Protein AF-A0A1G2U2X4-F1 (afdb_monomer_lite)

Structure (mmCIF, N/CA/C/O backbone):
data_AF-A0A1G2U2X4-F1
#
_entry.id   AF-A0A1G2U2X4-F1
#
loop_
_atom_site.group_PDB
_atom_site.id
_atom_site.type_symbol
_atom_site.label_atom_id
_atom_site.label_alt_id
_atom_site.label_comp_id
_atom_site.label_asym_id
_atom_site.label_entity_id
_atom_site.label_seq_id
_atom_site.pdbx_PDB_ins_code
_atom_site.Cartn_x
_atom_site.Cartn_y
_atom_site.Cartn_z
_atom_site.occupancy
_atom_site.B_iso_or_equiv
_atom_site.auth_seq_id
_atom_site.auth_comp_id
_atom_site.auth_asym_id
_atom_site.auth_atom_id
_atom_site.pdbx_PDB_model_num
ATOM 1 N N . MET A 1 1 ? 15.166 -8.155 -6.341 1.00 60.00 1 MET A N 1
ATOM 2 C CA . MET A 1 1 ? 14.421 -9.068 -5.445 1.00 60.00 1 MET A CA 1
ATOM 3 C C . MET A 1 1 ? 14.854 -10.505 -5.709 1.00 60.00 1 MET A C 1
ATOM 5 O O . MET A 1 1 ? 14.483 -11.071 -6.726 1.00 60.00 1 MET A O 1
ATOM 9 N N . THR A 1 2 ? 15.663 -11.081 -4.825 1.00 58.62 2 THR A N 1
ATOM 10 C CA . THR A 1 2 ? 16.058 -12.502 -4.848 1.00 58.62 2 THR A CA 1
ATOM 11 C C . THR A 1 2 ? 15.873 -13.051 -3.442 1.00 58.62 2 THR A C 1
ATOM 13 O O . THR A 1 2 ? 16.839 -13.339 -2.738 1.00 58.62 2 THR A O 1
ATOM 16 N N . ASP A 1 3 ? 14.620 -13.098 -2.995 1.00 66.06 3 ASP A N 1
ATOM 17 C CA . ASP A 1 3 ? 14.292 -13.734 -1.726 1.00 66.06 3 ASP A CA 1
ATOM 18 C C . ASP A 1 3 ? 14.303 -15.258 -1.923 1.00 66.06 3 ASP A C 1
ATOM 20 O O . ASP A 1 3 ? 13.572 -15.804 -2.757 1.00 66.06 3 ASP A O 1
ATOM 24 N N . LYS A 1 4 ? 15.172 -15.944 -1.172 1.00 71.06 4 LYS A N 1
ATOM 25 C CA . LYS A 1 4 ? 15.339 -17.400 -1.247 1.00 71.06 4 LYS A CA 1
ATOM 26 C C . LYS A 1 4 ? 14.078 -18.153 -0.825 1.00 71.06 4 LYS A C 1
ATOM 28 O O . LYS A 1 4 ? 13.876 -19.258 -1.318 1.00 71.06 4 LYS A O 1
ATOM 33 N N . ALA A 1 5 ? 13.234 -17.571 0.030 1.00 76.88 5 ALA A N 1
ATOM 34 C CA . ALA A 1 5 ? 12.000 -18.202 0.491 1.00 76.88 5 ALA A CA 1
ATOM 35 C C . ALA A 1 5 ? 10.996 -18.443 -0.650 1.00 76.88 5 ALA A C 1
ATOM 37 O O . ALA A 1 5 ? 10.197 -19.371 -0.574 1.00 76.88 5 ALA A O 1
ATOM 38 N N . TYR A 1 6 ? 11.080 -17.658 -1.729 1.00 76.00 6 TYR A N 1
ATOM 39 C CA . TYR A 1 6 ? 10.160 -17.721 -2.869 1.00 76.00 6 TYR A CA 1
ATOM 40 C C . TYR A 1 6 ? 10.787 -18.357 -4.121 1.00 76.00 6 TYR A C 1
ATOM 42 O O . TYR A 1 6 ? 10.162 -18.426 -5.175 1.00 76.00 6 TYR A O 1
ATOM 50 N N . GLY A 1 7 ? 12.044 -18.810 -4.053 1.00 81.88 7 GLY A N 1
ATOM 51 C CA . GLY A 1 7 ? 12.732 -19.430 -5.193 1.00 81.88 7 GLY A CA 1
ATOM 52 C C . GLY A 1 7 ? 13.054 -18.475 -6.354 1.00 81.88 7 GLY A C 1
ATOM 53 O O . GLY A 1 7 ? 13.476 -18.937 -7.413 1.00 81.88 7 GLY A O 1
ATOM 54 N N . GLY A 1 8 ? 12.888 -17.163 -6.157 1.00 86.94 8 GLY A N 1
ATOM 55 C CA . GLY A 1 8 ? 13.162 -16.118 -7.145 1.00 86.94 8 GLY A CA 1
ATOM 56 C C . GLY A 1 8 ? 11.910 -15.443 -7.709 1.00 86.94 8 GLY A C 1
ATOM 57 O O . GLY A 1 8 ? 10.788 -15.929 -7.567 1.00 86.94 8 GLY A O 1
ATOM 58 N N . ALA A 1 9 ? 12.120 -14.292 -8.352 1.00 88.50 9 ALA A N 1
ATOM 59 C CA . ALA A 1 9 ? 11.041 -13.438 -8.833 1.00 88.50 9 ALA A CA 1
ATOM 60 C C . ALA A 1 9 ? 10.191 -14.070 -9.936 1.00 88.50 9 ALA A C 1
ATOM 62 O O . ALA A 1 9 ? 9.098 -13.590 -10.160 1.00 88.50 9 ALA A O 1
ATOM 63 N N . GLN A 1 10 ? 10.634 -15.146 -10.584 1.00 88.19 10 GLN A N 1
ATOM 64 C CA . GLN A 1 10 ? 9.869 -15.904 -11.576 1.00 88.19 10 GLN A CA 1
ATOM 65 C C . GLN A 1 10 ? 8.734 -16.747 -10.977 1.00 88.19 10 GLN A C 1
ATOM 67 O O . GLN A 1 10 ? 7.897 -17.24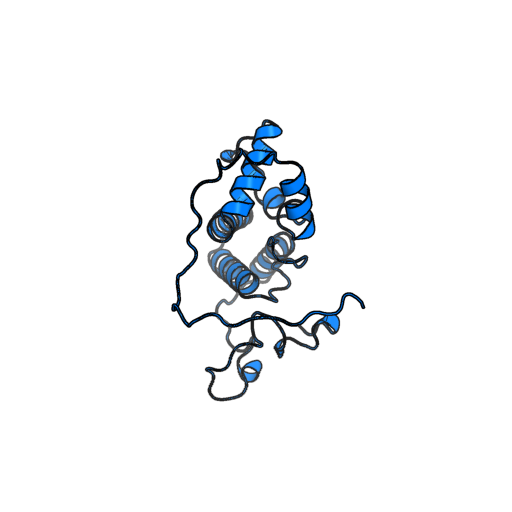3 -11.719 1.00 88.19 10 GLN A O 1
ATOM 72 N N . ASN A 1 11 ? 8.704 -16.924 -9.653 1.00 89.38 11 ASN A N 1
ATOM 73 C CA . ASN A 1 11 ? 7.687 -17.727 -8.966 1.00 89.38 11 ASN A CA 1
ATOM 74 C C . ASN A 1 11 ? 6.679 -16.874 -8.183 1.00 89.38 11 ASN A C 1
ATOM 76 O O . ASN A 1 11 ? 5.844 -17.420 -7.463 1.00 89.38 11 ASN A O 1
ATOM 80 N N . PHE A 1 12 ? 6.763 -15.544 -8.265 1.00 90.94 12 PHE A N 1
ATOM 81 C CA . PHE A 1 12 ? 5.800 -14.672 -7.599 1.00 90.94 12 PHE A CA 1
ATOM 82 C C . PHE A 1 12 ? 4.424 -14.783 -8.255 1.00 90.94 12 PHE A C 1
ATOM 84 O O . PHE A 1 12 ? 4.305 -15.041 -9.454 1.00 90.94 12 PHE A O 1
ATOM 91 N N . ALA A 1 13 ? 3.369 -14.512 -7.486 1.00 89.38 13 ALA A N 1
ATOM 92 C CA . ALA A 1 13 ? 2.020 -14.423 -8.037 1.00 89.38 13 ALA A CA 1
ATOM 93 C C . ALA A 1 13 ? 1.899 -13.286 -9.071 1.00 89.38 13 ALA A C 1
ATOM 95 O O . ALA A 1 13 ? 1.012 -13.329 -9.920 1.00 89.38 13 ALA A O 1
ATOM 96 N N . SER A 1 14 ? 2.789 -12.287 -9.013 1.00 88.94 14 SER A N 1
ATOM 97 C CA . SER A 1 14 ? 2.867 -11.185 -9.977 1.00 88.94 14 SER A CA 1
ATOM 98 C C . SER A 1 14 ? 3.545 -11.514 -11.311 1.00 88.94 14 SER A C 1
ATOM 100 O O . SER A 1 14 ? 3.443 -10.727 -12.248 1.00 88.94 14 SER A O 1
ATOM 102 N N . THR A 1 15 ? 4.238 -12.646 -11.428 1.00 89.81 15 THR A N 1
ATOM 103 C CA . THR A 1 15 ? 5.131 -12.923 -12.572 1.00 89.81 15 THR A CA 1
ATOM 104 C C . THR A 1 15 ? 5.031 -14.355 -13.093 1.00 89.81 15 THR A C 1
ATOM 106 O O . THR A 1 15 ? 5.051 -14.561 -14.303 1.00 89.81 15 THR A O 1
ATOM 109 N N . GLY A 1 16 ? 4.888 -15.353 -12.216 1.00 88.31 16 GLY A N 1
ATOM 110 C CA . GLY A 1 16 ? 5.005 -16.769 -12.579 1.00 88.31 16 GLY A CA 1
ATOM 111 C C . GLY A 1 16 ? 3.873 -17.306 -13.452 1.00 88.31 16 GLY A C 1
ATOM 112 O O . GLY A 1 16 ? 4.035 -18.328 -14.110 1.00 88.31 16 GLY A O 1
ATOM 113 N N . GLY A 1 17 ? 2.734 -16.608 -13.499 1.00 86.31 17 GLY A N 1
ATOM 114 C CA . GLY A 1 17 ? 1.603 -16.948 -14.369 1.00 86.31 17 GLY A CA 1
ATOM 115 C C . GLY A 1 17 ? 1.668 -16.342 -15.776 1.00 86.31 17 GLY A C 1
ATOM 116 O O . GLY A 1 17 ? 0.740 -16.538 -16.561 1.00 86.31 17 GLY A O 1
ATOM 117 N N . TRP A 1 18 ? 2.710 -15.573 -16.107 1.00 86.25 18 TRP A N 1
ATOM 118 C CA . TRP A 1 18 ? 2.768 -14.828 -17.364 1.00 86.25 18 TRP A CA 1
ATOM 119 C C . TRP A 1 18 ? 3.165 -15.719 -18.551 1.00 86.25 18 TRP A C 1
ATOM 121 O O . TRP A 1 18 ? 4.338 -16.011 -18.764 1.00 86.25 18 TRP A O 1
ATOM 131 N N . THR A 1 19 ? 2.179 -16.130 -19.354 1.00 84.62 19 THR A N 1
ATOM 132 C CA . THR A 1 19 ? 2.364 -17.051 -20.499 1.00 84.62 19 THR A CA 1
ATOM 133 C C . THR A 1 19 ? 2.205 -16.393 -21.871 1.00 84.62 19 THR A C 1
ATOM 135 O O . THR A 1 19 ? 2.389 -17.050 -22.890 1.00 84.62 19 THR A O 1
ATOM 138 N N . ILE A 1 20 ? 1.874 -15.099 -21.913 1.00 83.75 20 ILE A N 1
ATOM 139 C CA . ILE A 1 20 ? 1.547 -14.375 -23.155 1.00 83.75 20 ILE A CA 1
ATOM 140 C C . ILE A 1 20 ? 2.737 -13.621 -23.771 1.00 83.75 20 ILE A C 1
ATOM 142 O O . ILE A 1 20 ? 2.570 -12.959 -24.792 1.00 83.75 20 ILE A O 1
ATOM 146 N N . ALA A 1 21 ? 3.922 -13.676 -23.153 1.00 82.69 21 ALA A N 1
ATOM 147 C CA . ALA A 1 21 ? 5.128 -13.058 -23.703 1.00 82.69 21 ALA A CA 1
ATOM 148 C C . ALA A 1 21 ? 5.718 -13.890 -24.848 1.00 82.69 21 ALA A C 1
ATOM 150 O O . ALA A 1 21 ? 5.744 -15.118 -24.799 1.00 82.69 21 ALA A O 1
ATOM 151 N N . GLU A 1 22 ? 6.288 -13.200 -25.832 1.00 85.38 22 GLU A N 1
ATOM 152 C CA . GLU A 1 22 ? 7.296 -13.786 -26.707 1.00 85.38 22 GLU A CA 1
ATOM 153 C C . GLU A 1 22 ? 8.644 -13.770 -25.963 1.00 85.38 22 GLU A C 1
ATOM 155 O O . GLU A 1 22 ? 9.161 -12.702 -25.644 1.00 85.38 22 GLU A O 1
ATOM 160 N N . GLY A 1 23 ? 9.197 -14.945 -25.646 1.00 86.31 23 GLY A N 1
ATOM 161 C CA . GLY A 1 23 ? 10.437 -15.081 -24.865 1.00 86.31 23 GLY A CA 1
ATOM 162 C C . GLY A 1 23 ? 10.215 -15.383 -23.376 1.00 86.31 23 GLY A C 1
ATOM 163 O O . GLY A 1 23 ? 9.132 -15.803 -22.967 1.00 86.31 23 GLY A O 1
ATOM 164 N N . ASN A 1 24 ? 11.261 -15.230 -22.554 1.00 88.06 24 ASN A N 1
ATOM 165 C CA . ASN A 1 24 ? 11.179 -15.484 -21.113 1.00 88.06 24 ASN A CA 1
ATOM 166 C C . ASN A 1 24 ? 10.664 -14.223 -20.387 1.00 88.06 24 ASN A C 1
ATOM 168 O O . ASN A 1 24 ? 11.281 -13.166 -20.523 1.00 88.06 24 ASN A O 1
ATOM 172 N N . PRO A 1 25 ? 9.594 -14.293 -19.567 1.00 88.00 25 PRO A N 1
ATOM 173 C CA . PRO A 1 25 ? 9.094 -13.135 -18.813 1.00 88.00 25 PRO A CA 1
ATOM 174 C C . PRO A 1 25 ? 10.168 -12.446 -17.959 1.00 88.00 25 PRO A C 1
ATOM 176 O O . PRO A 1 25 ? 10.147 -11.226 -17.781 1.00 88.00 25 PRO A O 1
ATOM 179 N N . MET A 1 26 ? 11.152 -13.209 -17.475 1.00 89.94 26 MET A N 1
ATOM 180 C CA . MET A 1 26 ? 12.263 -12.669 -16.693 1.00 89.94 26 MET A CA 1
ATOM 181 C C . MET A 1 26 ? 13.234 -11.804 -17.500 1.00 89.94 26 MET A C 1
ATOM 183 O O . MET A 1 26 ? 13.937 -10.998 -16.898 1.00 89.94 26 MET A O 1
ATOM 187 N N . ASP A 1 27 ? 13.221 -11.884 -18.833 1.00 89.50 27 ASP A N 1
ATOM 188 C CA . ASP A 1 27 ? 13.992 -10.984 -19.703 1.00 89.50 27 ASP A CA 1
ATOM 189 C C . ASP A 1 27 ? 13.377 -9.571 -19.764 1.00 89.50 27 ASP A C 1
ATOM 191 O O . ASP A 1 27 ? 14.013 -8.618 -20.224 1.00 89.50 27 ASP A O 1
ATOM 195 N N . HIS A 1 28 ? 12.132 -9.424 -19.302 1.00 87.06 28 HIS A N 1
ATOM 196 C CA . HIS A 1 28 ? 11.397 -8.158 -19.246 1.00 87.06 28 HIS A CA 1
ATOM 197 C C . HIS A 1 28 ? 11.217 -7.636 -17.820 1.00 87.06 28 HIS A C 1
ATOM 199 O O . HIS A 1 28 ? 11.003 -6.437 -17.619 1.00 87.06 28 HIS A O 1
ATOM 205 N N . TYR A 1 29 ? 11.310 -8.519 -16.827 1.00 87.62 29 TYR A N 1
ATOM 206 C CA . TYR A 1 29 ? 11.138 -8.171 -15.426 1.00 87.62 29 TYR A CA 1
ATOM 207 C C . TYR A 1 29 ? 12.114 -7.065 -14.994 1.00 87.62 29 TYR A C 1
ATOM 209 O O . TYR A 1 29 ? 13.328 -7.194 -15.144 1.00 87.62 29 TYR A O 1
ATOM 217 N N . SER A 1 30 ? 11.573 -5.960 -14.469 1.00 86.44 30 SER A N 1
ATOM 218 C CA . SER A 1 30 ? 12.330 -4.767 -14.050 1.00 86.44 30 SER A CA 1
ATOM 219 C C . SER A 1 30 ? 13.253 -4.161 -15.126 1.00 86.44 30 SER A C 1
ATOM 221 O O . SER A 1 30 ? 14.196 -3.447 -14.793 1.00 86.44 30 SER A O 1
ATOM 223 N N . ARG A 1 31 ? 12.997 -4.413 -16.419 1.00 88.00 31 ARG A N 1
ATOM 224 C CA . ARG A 1 31 ? 13.818 -3.885 -17.524 1.00 88.00 31 ARG A CA 1
ATOM 225 C C . ARG A 1 31 ? 13.451 -2.457 -17.933 1.00 88.00 31 ARG A C 1
ATOM 227 O O . ARG A 1 31 ? 14.289 -1.736 -18.472 1.00 88.00 31 ARG A O 1
ATOM 234 N N . HIS A 1 32 ? 12.197 -2.068 -17.731 1.00 87.56 32 HIS A N 1
ATOM 235 C CA . HIS A 1 32 ? 11.656 -0.800 -18.208 1.00 87.56 32 HIS A CA 1
ATOM 236 C C . HIS A 1 32 ? 11.485 0.178 -17.049 1.00 87.56 32 HIS A C 1
ATOM 238 O O . HIS A 1 32 ? 10.783 -0.111 -16.084 1.00 87.56 32 HIS A O 1
ATOM 244 N N . LEU A 1 33 ? 12.124 1.341 -17.166 1.00 89.06 33 LEU A N 1
ATOM 245 C CA . LEU A 1 33 ? 11.922 2.462 -16.255 1.00 89.06 33 LEU A CA 1
ATOM 246 C C . LEU A 1 33 ? 10.669 3.222 -16.692 1.00 89.06 33 LEU A C 1
ATOM 248 O O . LEU A 1 33 ? 10.693 3.910 -17.711 1.00 89.06 33 LEU A O 1
ATOM 252 N N . PHE A 1 34 ? 9.580 3.078 -15.937 1.00 89.69 34 PHE A N 1
ATOM 253 C CA . PHE A 1 34 ? 8.357 3.855 -16.163 1.00 89.69 34 PHE A CA 1
ATOM 254 C C . PHE A 1 34 ? 8.447 5.254 -15.550 1.00 89.69 34 PHE A C 1
ATOM 256 O O . PHE A 1 34 ? 8.003 6.221 -16.164 1.00 89.69 34 PHE A O 1
ATOM 263 N N . PHE A 1 35 ? 9.077 5.363 -14.377 1.00 93.88 35 PHE A N 1
ATOM 264 C CA . PHE A 1 35 ? 9.271 6.613 -13.648 1.00 93.88 35 PHE A CA 1
ATOM 265 C C . PHE A 1 35 ? 10.745 6.771 -13.277 1.00 93.88 35 PHE A C 1
ATOM 267 O O . PHE A 1 35 ? 11.391 5.812 -12.856 1.00 93.88 35 PHE A O 1
ATOM 274 N N . ASN A 1 36 ? 11.279 7.980 -13.442 1.00 95.25 36 ASN A N 1
ATOM 275 C CA . ASN A 1 36 ? 12.622 8.325 -12.989 1.00 95.25 36 ASN A CA 1
ATOM 276 C C . ASN A 1 36 ? 12.506 9.145 -11.702 1.00 95.25 36 ASN A C 1
ATOM 278 O O . ASN A 1 36 ? 12.273 10.351 -11.768 1.00 95.25 36 ASN A O 1
ATOM 282 N N . LEU A 1 37 ? 12.602 8.472 -10.555 1.00 97.00 37 LEU A N 1
ATOM 283 C CA . LEU A 1 37 ? 12.428 9.089 -9.241 1.00 97.00 37 LEU A CA 1
ATOM 284 C C . LEU A 1 37 ? 13.742 9.684 -8.725 1.00 97.00 37 LEU A C 1
ATOM 286 O O . LEU A 1 37 ? 14.814 9.105 -8.917 1.00 97.00 37 LEU A O 1
ATOM 290 N N . THR A 1 38 ? 13.666 10.815 -8.022 1.00 98.31 38 THR A N 1
ATOM 291 C CA . THR A 1 38 ? 14.801 11.297 -7.219 1.00 98.31 38 THR A CA 1
ATOM 292 C C . THR A 1 38 ? 15.036 10.383 -6.015 1.00 98.31 38 THR A C 1
ATOM 294 O O . THR A 1 38 ? 14.170 9.595 -5.631 1.00 98.31 38 THR A O 1
ATOM 297 N N . SER A 1 39 ? 16.196 10.504 -5.368 1.00 98.19 39 SER A N 1
ATOM 298 C CA . SER A 1 39 ? 16.498 9.753 -4.142 1.00 98.19 39 SER A CA 1
ATOM 299 C C . SER A 1 39 ? 15.466 10.001 -3.035 1.00 98.19 39 SER A C 1
ATOM 301 O O . SER A 1 39 ? 15.117 9.087 -2.287 1.00 98.19 39 SER A O 1
ATOM 303 N N . GLU A 1 40 ? 14.956 11.228 -2.938 1.00 98.31 40 GLU A N 1
ATOM 304 C CA . GLU A 1 40 ? 13.932 11.626 -1.974 1.00 98.31 40 GLU A CA 1
ATOM 305 C C . GLU A 1 40 ? 12.579 10.988 -2.309 1.00 98.31 40 GLU A C 1
ATOM 307 O O . GLU A 1 40 ? 11.942 10.410 -1.428 1.00 98.31 40 GLU A O 1
ATOM 312 N N . GLN A 1 41 ? 12.171 11.025 -3.582 1.00 98.69 41 GLN A N 1
ATOM 313 C CA . GLN A 1 41 ? 10.942 10.384 -4.060 1.00 98.69 41 GLN A CA 1
ATOM 314 C C . GLN A 1 41 ? 10.996 8.860 -3.871 1.00 98.69 41 GLN A C 1
ATOM 316 O O . GLN A 1 41 ? 10.050 8.269 -3.355 1.00 98.69 41 GLN A O 1
ATOM 321 N N . GLN A 1 42 ? 12.125 8.226 -4.199 1.00 98.19 42 GLN A N 1
ATOM 322 C CA . GLN A 1 42 ? 12.348 6.797 -3.975 1.00 98.19 42 GLN A CA 1
ATOM 323 C C . GLN A 1 42 ? 12.251 6.446 -2.483 1.00 98.19 42 GLN A C 1
ATOM 325 O O . GLN A 1 42 ? 11.536 5.518 -2.109 1.00 98.19 42 GLN A O 1
ATOM 330 N N . SER A 1 43 ? 12.902 7.228 -1.616 1.00 98.44 43 SER A N 1
ATOM 331 C CA . SER A 1 43 ? 12.840 7.027 -0.161 1.00 98.44 43 SER A CA 1
ATOM 332 C C . SER A 1 43 ? 11.411 7.156 0.377 1.00 98.44 43 SER A C 1
ATOM 334 O O . SER A 1 43 ? 11.010 6.419 1.281 1.00 98.44 43 SER A O 1
ATOM 336 N N . LEU A 1 44 ? 10.620 8.076 -0.185 1.00 98.69 44 LEU A N 1
ATOM 337 C CA . LEU A 1 44 ? 9.212 8.236 0.159 1.00 98.69 44 LEU A CA 1
ATOM 338 C C . LEU A 1 44 ? 8.381 7.015 -0.270 1.00 98.69 44 LEU A C 1
ATOM 340 O O . LEU A 1 44 ? 7.624 6.486 0.547 1.00 98.69 44 LEU A O 1
ATOM 344 N N . VAL A 1 45 ? 8.561 6.522 -1.500 1.00 98.50 45 VAL A N 1
ATOM 345 C CA . VAL A 1 45 ? 7.902 5.295 -1.982 1.00 98.50 45 VAL A CA 1
ATOM 346 C C . VAL A 1 45 ? 8.247 4.111 -1.083 1.00 98.50 45 VAL A C 1
ATOM 348 O O . VAL A 1 45 ? 7.345 3.404 -0.641 1.00 98.50 45 VAL A O 1
ATOM 351 N N . GLU A 1 46 ? 9.521 3.914 -0.745 1.00 98.31 46 GLU A N 1
ATOM 352 C CA . GLU A 1 46 ? 9.962 2.814 0.120 1.00 98.31 46 GLU A CA 1
ATOM 353 C C . GLU A 1 46 ? 9.331 2.884 1.510 1.00 98.31 46 GLU A C 1
ATOM 355 O O . GLU A 1 46 ? 8.828 1.875 2.021 1.00 98.31 46 GLU A O 1
ATOM 360 N N . LYS A 1 47 ? 9.298 4.081 2.105 1.00 98.50 47 LYS A N 1
ATOM 361 C CA . LYS A 1 47 ? 8.666 4.325 3.403 1.00 98.50 47 LYS A CA 1
ATOM 362 C C . LYS A 1 47 ? 7.179 3.974 3.375 1.00 98.50 47 LYS A C 1
ATOM 364 O O . LYS A 1 47 ? 6.703 3.268 4.268 1.00 98.50 47 LYS A O 1
ATOM 369 N N . VAL A 1 48 ? 6.450 4.463 2.372 1.00 98.62 48 VAL A N 1
ATOM 370 C CA . VAL A 1 48 ? 5.000 4.265 2.268 1.00 98.62 48 VAL A CA 1
ATOM 371 C C . VAL A 1 48 ? 4.675 2.810 1.925 1.00 98.62 48 VAL A C 1
ATOM 373 O O . VAL A 1 48 ? 3.915 2.158 2.641 1.00 98.62 48 VAL A O 1
ATOM 376 N N . ALA A 1 49 ? 5.330 2.239 0.913 1.00 98.38 49 ALA A N 1
ATOM 377 C CA . ALA A 1 49 ? 5.133 0.852 0.496 1.00 98.38 49 ALA A CA 1
ATOM 378 C C . ALA A 1 49 ? 5.414 -0.151 1.630 1.00 98.38 49 ALA A C 1
ATOM 380 O O . ALA A 1 49 ? 4.739 -1.178 1.735 1.00 98.38 49 ALA A O 1
ATOM 381 N N . SER A 1 50 ? 6.365 0.151 2.522 1.00 98.25 50 SER A N 1
ATOM 382 C CA . SER A 1 50 ? 6.692 -0.701 3.674 1.00 98.25 50 SER A CA 1
ATOM 383 C C . SER A 1 50 ? 5.574 -0.779 4.718 1.00 98.25 50 SER A C 1
ATOM 385 O O . SER A 1 50 ? 5.502 -1.753 5.470 1.00 98.25 50 SER A O 1
ATOM 387 N N . GLY A 1 51 ? 4.699 0.228 4.777 1.00 98.12 51 GLY A N 1
ATOM 388 C CA . GLY A 1 51 ? 3.581 0.273 5.720 1.00 98.12 51 GLY A CA 1
ATOM 389 C C . GLY A 1 51 ? 2.247 -0.219 5.160 1.00 98.12 51 GLY A C 1
ATOM 390 O O . GLY A 1 51 ? 1.301 -0.317 5.933 1.00 98.12 51 GLY A O 1
ATOM 391 N N . ILE A 1 52 ? 2.154 -0.535 3.864 1.00 98.56 52 ILE A N 1
ATOM 392 C CA . ILE A 1 52 ? 0.897 -0.944 3.221 1.00 98.56 52 ILE A CA 1
ATOM 393 C C . ILE A 1 52 ? 0.818 -2.461 3.100 1.00 98.56 52 ILE A C 1
ATOM 395 O O . ILE A 1 52 ? 1.644 -3.072 2.421 1.00 98.56 52 ILE A O 1
ATOM 399 N N . TYR A 1 53 ? -0.218 -3.047 3.693 1.00 98.12 53 TYR A N 1
ATOM 400 C CA . TYR A 1 53 ? -0.525 -4.475 3.667 1.00 98.12 53 TYR A CA 1
ATOM 401 C C . TYR A 1 53 ? -1.837 -4.751 2.919 1.00 98.12 53 TYR A C 1
ATOM 403 O O . TYR A 1 53 ? -2.581 -3.840 2.556 1.00 98.12 53 TYR A O 1
ATOM 411 N N . ARG A 1 54 ? -2.096 -6.036 2.664 1.00 95.38 54 ARG A N 1
ATOM 412 C CA . ARG A 1 54 ? -3.272 -6.556 1.952 1.00 95.38 54 ARG A CA 1
ATOM 413 C C . ARG A 1 54 ? -3.763 -7.850 2.614 1.00 95.38 54 ARG A C 1
ATOM 415 O O . ARG A 1 54 ? -2.924 -8.654 3.040 1.00 95.38 54 ARG A O 1
ATOM 422 N N . PRO A 1 55 ? -5.085 -8.099 2.669 1.00 94.75 55 PRO A N 1
ATOM 423 C CA . PRO A 1 55 ? -5.672 -9.111 3.556 1.00 94.75 55 PRO A CA 1
ATOM 424 C C . PRO A 1 55 ? -5.408 -10.560 3.117 1.00 94.75 55 PRO A C 1
ATOM 426 O O . PRO A 1 55 ? -5.842 -11.497 3.778 1.00 94.75 55 PRO A O 1
ATOM 429 N N . CYS A 1 56 ? -4.689 -10.769 2.011 1.00 91.69 56 CYS A N 1
ATOM 430 C CA . CYS A 1 56 ? -4.374 -12.089 1.473 1.00 91.69 56 CYS A CA 1
ATOM 431 C C . CYS A 1 56 ? -3.035 -12.670 1.960 1.00 91.69 56 CYS A C 1
ATOM 433 O O . CYS A 1 56 ? -2.812 -13.866 1.801 1.00 91.69 56 CYS A O 1
ATOM 435 N N . CYS A 1 57 ? -2.117 -11.858 2.506 1.00 91.44 57 CYS A N 1
ATOM 436 C CA . CYS A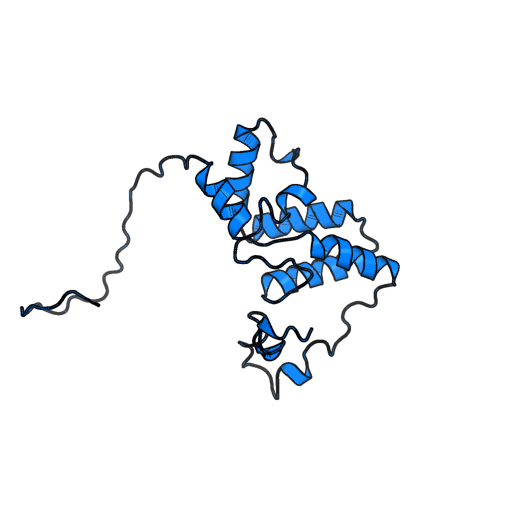 1 57 ? -0.794 -12.334 2.939 1.00 91.44 57 CYS A CA 1
ATOM 437 C C . CYS A 1 57 ? -0.182 -11.469 4.058 1.00 91.44 57 CYS A C 1
ATOM 439 O O . CYS A 1 57 ? -0.807 -10.533 4.557 1.00 91.44 57 CYS A O 1
ATOM 441 N N . GLY A 1 58 ? 1.042 -11.801 4.476 1.00 91.62 58 GLY A N 1
ATOM 442 C CA . GLY A 1 58 ? 1.799 -11.065 5.496 1.00 91.62 58 GLY A CA 1
ATOM 443 C C . GLY A 1 58 ? 2.835 -10.079 4.948 1.00 91.62 58 GLY A C 1
ATOM 444 O O . GLY A 1 58 ? 3.529 -9.455 5.742 1.00 91.62 58 GLY A O 1
ATOM 445 N N . ASN A 1 59 ? 2.959 -9.943 3.627 1.00 94.06 59 ASN A N 1
ATOM 446 C CA . ASN A 1 59 ? 3.972 -9.096 3.001 1.00 94.06 59 ASN A CA 1
ATOM 447 C C . ASN A 1 59 ? 3.448 -7.673 2.782 1.00 94.06 59 ASN A C 1
ATOM 449 O O . ASN A 1 59 ? 2.284 -7.478 2.418 1.00 94.06 59 ASN A O 1
ATOM 453 N N . SER A 1 60 ? 4.319 -6.682 2.975 1.00 96.12 60 SER A N 1
ATOM 454 C CA . SER A 1 60 ? 4.012 -5.295 2.630 1.00 96.12 60 SER A CA 1
ATOM 455 C C . SER A 1 60 ? 4.135 -5.056 1.122 1.00 96.12 60 SER A C 1
ATOM 457 O O . SER A 1 60 ? 4.679 -5.869 0.375 1.00 96.12 60 SER A O 1
ATOM 459 N N . THR A 1 61 ? 3.655 -3.908 0.656 1.00 96.69 61 THR A N 1
ATOM 460 C CA . THR A 1 61 ? 3.782 -3.472 -0.744 1.00 96.69 61 THR A CA 1
ATOM 461 C C . THR A 1 61 ? 5.238 -3.273 -1.167 1.00 96.69 61 THR A C 1
ATOM 463 O O . THR A 1 61 ? 5.549 -3.424 -2.343 1.00 96.69 61 THR A O 1
ATOM 466 N N . HIS A 1 62 ? 6.152 -3.038 -0.219 1.00 95.06 62 HIS A N 1
ATOM 467 C CA . HIS A 1 62 ? 7.592 -3.002 -0.492 1.00 95.06 62 HIS A CA 1
ATOM 468 C C . HIS A 1 62 ? 8.142 -4.357 -0.983 1.00 95.06 62 HIS A C 1
ATOM 470 O O . HIS A 1 62 ? 9.188 -4.407 -1.626 1.00 95.06 62 HIS A O 1
ATOM 476 N N . PHE A 1 63 ? 7.410 -5.451 -0.746 1.00 92.44 63 PHE A N 1
ATOM 477 C CA . PHE A 1 63 ? 7.617 -6.742 -1.395 1.00 92.44 63 PHE A CA 1
ATOM 478 C C . PHE A 1 63 ? 6.411 -7.076 -2.301 1.00 92.44 63 PHE A C 1
ATOM 480 O O . PHE A 1 63 ? 5.455 -7.735 -1.873 1.00 92.44 63 PHE A O 1
ATOM 487 N N . PRO A 1 64 ? 6.396 -6.594 -3.557 1.00 85.69 64 PRO A N 1
ATOM 488 C CA . PRO A 1 64 ? 5.245 -6.702 -4.453 1.00 85.69 64 PRO A CA 1
ATOM 489 C C . PRO A 1 64 ? 5.174 -8.076 -5.156 1.00 85.69 64 PRO A C 1
ATOM 491 O O . PRO A 1 64 ? 5.170 -8.201 -6.380 1.00 85.69 64 PRO A O 1
ATOM 494 N N . ASP A 1 65 ? 5.087 -9.140 -4.365 1.00 89.25 65 ASP A N 1
ATOM 495 C CA . ASP A 1 65 ? 5.003 -10.538 -4.813 1.00 89.25 65 ASP A CA 1
ATOM 496 C C . ASP A 1 65 ? 3.667 -10.935 -5.461 1.00 89.25 65 ASP A C 1
ATOM 498 O O . ASP A 1 65 ? 3.507 -12.062 -5.933 1.00 89.25 65 ASP A O 1
ATOM 502 N N . CYS A 1 66 ? 2.692 -10.029 -5.495 1.00 91.44 66 CYS A N 1
ATOM 503 C CA . CYS A 1 66 ? 1.400 -10.254 -6.126 1.00 91.44 66 CYS A CA 1
ATOM 504 C C . CYS A 1 66 ? 0.960 -9.047 -6.957 1.00 91.44 66 CYS A C 1
ATOM 506 O O . CYS A 1 66 ? 1.463 -7.935 -6.784 1.00 91.44 66 CYS A O 1
ATOM 508 N N . ASN A 1 67 ? -0.027 -9.259 -7.831 1.00 92.19 67 ASN A N 1
ATOM 509 C CA . ASN A 1 67 ? -0.553 -8.213 -8.713 1.00 92.19 67 ASN A CA 1
ATOM 510 C C . ASN A 1 67 ? -1.052 -6.978 -7.948 1.00 92.19 67 ASN A C 1
ATOM 512 O O . ASN A 1 67 ? -0.795 -5.862 -8.381 1.00 92.19 67 ASN A O 1
ATOM 516 N N . HIS A 1 68 ? -1.692 -7.155 -6.785 1.00 94.00 68 HIS A N 1
ATOM 517 C CA . HIS A 1 68 ? -2.129 -6.030 -5.948 1.00 94.00 68 HIS A CA 1
ATOM 518 C C . HIS A 1 68 ? -0.943 -5.232 -5.394 1.00 94.00 68 HIS A C 1
ATOM 520 O O . HIS A 1 68 ? -0.977 -4.006 -5.377 1.00 94.00 68 HIS A O 1
ATOM 526 N N . GLY A 1 69 ? 0.119 -5.921 -4.965 1.00 94.75 69 GLY A N 1
ATOM 527 C CA . GLY A 1 69 ? 1.346 -5.276 -4.503 1.00 94.75 69 GLY A CA 1
ATOM 528 C C . GLY A 1 69 ? 2.039 -4.502 -5.615 1.00 94.75 69 GLY A C 1
ATOM 529 O O . GLY A 1 69 ? 2.406 -3.353 -5.407 1.00 94.75 69 GLY A O 1
ATOM 530 N N . MET A 1 70 ? 2.152 -5.094 -6.805 1.00 94.06 70 MET A N 1
ATOM 531 C CA . MET A 1 70 ? 2.715 -4.413 -7.975 1.00 94.06 70 MET A CA 1
ATOM 532 C C . MET A 1 70 ? 1.878 -3.199 -8.389 1.00 94.06 70 MET A C 1
ATOM 534 O O . MET A 1 70 ? 2.438 -2.143 -8.666 1.00 94.06 70 MET A O 1
ATOM 538 N N . ALA A 1 71 ? 0.547 -3.322 -8.398 1.00 96.19 71 ALA A N 1
ATOM 539 C CA . ALA A 1 71 ? -0.348 -2.222 -8.741 1.00 96.19 71 ALA A CA 1
ATOM 540 C C . ALA A 1 71 ? -0.246 -1.066 -7.736 1.00 96.19 71 ALA A C 1
ATOM 542 O O . ALA A 1 71 ? -0.147 0.089 -8.144 1.00 96.19 71 ALA A O 1
ATOM 543 N N . MET A 1 72 ? -0.224 -1.368 -6.431 1.00 98.00 72 MET A N 1
ATOM 544 C CA . MET A 1 72 ? -0.033 -0.345 -5.403 1.00 98.00 72 MET A CA 1
ATOM 545 C C . MET A 1 72 ? 1.348 0.303 -5.521 1.00 98.00 72 MET A C 1
ATOM 547 O O . MET A 1 72 ? 1.437 1.523 -5.489 1.00 98.00 72 MET A O 1
ATOM 551 N N . LEU A 1 73 ? 2.418 -0.478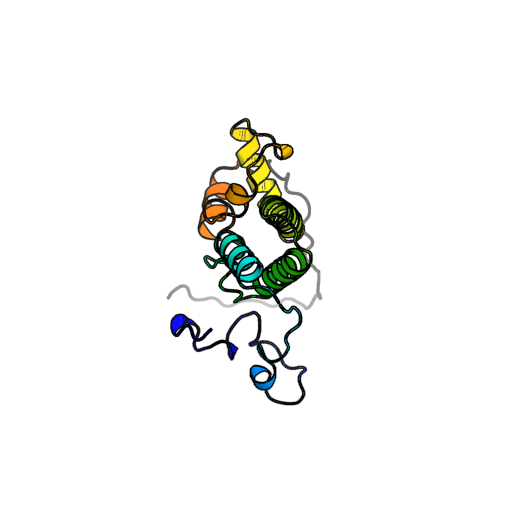 -5.710 1.00 97.31 73 LEU A N 1
ATOM 552 C CA . LEU A 1 73 ? 3.764 0.073 -5.880 1.00 97.31 73 LEU A CA 1
ATOM 553 C C . LEU A 1 73 ? 3.829 1.034 -7.076 1.00 97.31 73 LEU A C 1
ATOM 555 O O . LEU A 1 73 ? 4.281 2.161 -6.912 1.00 97.31 73 LEU A O 1
ATOM 559 N N . GLY A 1 74 ? 3.299 0.635 -8.235 1.00 96.94 74 GLY A N 1
ATOM 560 C CA . GLY A 1 74 ? 3.264 1.496 -9.418 1.00 96.94 74 GLY A CA 1
ATOM 561 C C . GLY A 1 74 ? 2.440 2.774 -9.217 1.00 96.94 74 GLY A C 1
ATOM 562 O O . GLY A 1 74 ? 2.827 3.833 -9.705 1.00 96.94 74 GLY A O 1
ATOM 563 N N . LEU A 1 75 ? 1.336 2.712 -8.460 1.00 98.25 75 LEU A N 1
ATOM 564 C CA . LEU A 1 75 ? 0.581 3.906 -8.066 1.00 98.25 75 LEU A CA 1
ATOM 565 C C . LEU A 1 75 ? 1.433 4.845 -7.201 1.00 98.25 75 LEU A C 1
ATOM 567 O O . LEU A 1 75 ? 1.463 6.045 -7.459 1.00 98.25 75 LEU A O 1
ATOM 571 N N . LEU A 1 76 ? 2.141 4.316 -6.200 1.00 98.62 76 LEU A N 1
ATOM 572 C CA . LEU A 1 76 ? 2.999 5.119 -5.325 1.00 98.62 76 LEU A CA 1
ATOM 573 C C . LEU A 1 76 ? 4.159 5.758 -6.096 1.00 98.62 76 LEU A C 1
ATOM 575 O O . LEU A 1 76 ? 4.456 6.927 -5.870 1.00 98.62 76 LEU A O 1
ATOM 579 N N . GLU A 1 77 ? 4.780 5.026 -7.023 1.00 98.06 77 GLU A N 1
ATOM 580 C CA . GLU A 1 77 ? 5.828 5.553 -7.906 1.00 98.06 77 GLU A CA 1
ATOM 581 C C . GLU A 1 77 ? 5.290 6.674 -8.809 1.00 98.06 77 GLU A C 1
ATOM 583 O O . GLU A 1 77 ? 5.907 7.735 -8.914 1.00 98.06 77 GLU A O 1
ATOM 588 N N . LEU A 1 78 ? 4.102 6.491 -9.396 1.00 98.44 78 LEU A N 1
ATOM 589 C CA . LEU A 1 78 ? 3.431 7.520 -10.191 1.00 98.44 78 LEU A CA 1
ATOM 590 C C . LEU A 1 78 ? 3.137 8.781 -9.365 1.00 98.44 78 LEU A C 1
ATOM 592 O O . LEU A 1 78 ? 3.369 9.893 -9.842 1.00 98.44 78 LEU A O 1
ATOM 596 N N . MET A 1 79 ? 2.628 8.625 -8.142 1.00 98.62 79 MET A N 1
ATOM 597 C CA . MET A 1 79 ? 2.334 9.746 -7.243 1.00 98.62 79 MET A CA 1
ATOM 598 C C . MET A 1 79 ? 3.609 10.479 -6.819 1.00 98.62 79 MET A C 1
ATOM 600 O O . MET A 1 79 ? 3.662 11.708 -6.869 1.00 98.62 79 MET A O 1
ATOM 604 N N . ALA A 1 80 ? 4.656 9.735 -6.460 1.00 98.50 80 ALA A N 1
ATOM 605 C CA . ALA A 1 80 ? 5.942 10.309 -6.087 1.00 98.50 80 ALA A CA 1
ATOM 606 C C . ALA A 1 80 ? 6.582 11.077 -7.251 1.00 98.50 80 ALA A C 1
ATOM 608 O O . ALA A 1 80 ? 7.112 12.160 -7.035 1.00 98.50 80 ALA A O 1
ATOM 609 N N . SER A 1 81 ? 6.457 10.581 -8.490 1.00 98.25 81 SER A N 1
ATOM 610 C CA . SER A 1 81 ? 6.937 11.285 -9.692 1.00 98.25 81 SER A CA 1
ATOM 611 C C . SER A 1 81 ? 6.233 12.626 -9.953 1.00 98.25 81 SER A C 1
ATOM 613 O O . SER A 1 81 ? 6.735 13.446 -10.717 1.00 98.25 81 SER A O 1
ATOM 615 N N . GLN A 1 82 ? 5.077 12.844 -9.319 1.00 98.00 82 GLN A N 1
ATOM 616 C CA . GLN A 1 82 ? 4.284 14.075 -9.370 1.00 98.00 82 GLN A CA 1
ATOM 617 C C . GLN A 1 82 ? 4.430 14.919 -8.093 1.00 98.00 82 GLN A C 1
ATOM 619 O O . GLN A 1 82 ? 3.588 15.774 -7.832 1.00 98.00 82 GLN A O 1
ATOM 624 N N . ASP A 1 83 ? 5.457 14.655 -7.277 1.00 98.06 83 ASP A N 1
ATOM 625 C CA . ASP A 1 83 ? 5.741 15.363 -6.021 1.00 98.06 83 ASP A CA 1
ATOM 626 C C . ASP A 1 83 ? 4.570 15.353 -5.019 1.00 98.06 83 ASP A C 1
ATOM 628 O O . ASP A 1 83 ? 4.408 16.261 -4.201 1.00 98.06 83 ASP A O 1
ATOM 632 N N . THR A 1 84 ? 3.749 14.299 -5.068 1.00 98.12 84 THR A N 1
ATOM 633 C CA . THR A 1 84 ? 2.634 14.116 -4.133 1.00 98.12 84 THR A CA 1
ATOM 634 C C . THR A 1 84 ? 3.154 13.936 -2.705 1.00 98.12 84 THR A C 1
ATOM 636 O O . THR A 1 84 ? 4.158 13.257 -2.477 1.00 98.12 84 THR A O 1
ATOM 639 N N . SER A 1 85 ? 2.465 14.514 -1.718 1.00 98.50 85 SER A N 1
ATOM 640 C CA . SER A 1 85 ? 2.891 14.421 -0.320 1.00 98.50 85 SER A CA 1
ATOM 641 C C . SER A 1 85 ? 2.700 13.017 0.268 1.00 98.50 85 SER A C 1
ATOM 643 O O . SER A 1 85 ? 1.839 12.244 -0.154 1.00 98.50 85 SER A O 1
ATOM 645 N N . GLU A 1 86 ? 3.452 12.700 1.328 1.00 98.62 86 GLU A N 1
ATOM 646 C CA . GLU A 1 86 ? 3.307 11.429 2.054 1.00 98.62 86 GLU A CA 1
ATOM 647 C C . GLU A 1 86 ? 1.865 11.185 2.525 1.00 98.62 86 GLU A C 1
ATOM 649 O O . GLU A 1 86 ? 1.349 10.074 2.411 1.00 98.62 86 GLU A O 1
ATOM 654 N N . GLN A 1 87 ? 1.199 12.219 3.049 1.00 98.62 87 GLN A N 1
ATOM 655 C CA . GLN A 1 87 ? -0.169 12.096 3.548 1.00 98.62 87 GLN A CA 1
ATOM 656 C C . GLN A 1 87 ? -1.154 11.774 2.420 1.00 98.62 87 GLN A C 1
ATOM 658 O O . GLN A 1 87 ? -2.039 10.937 2.596 1.00 98.62 87 GLN A O 1
ATOM 663 N N . GLU A 1 88 ? -0.991 12.397 1.254 1.00 98.75 88 GLU A N 1
ATOM 664 C CA . GLU A 1 88 ? -1.810 12.106 0.078 1.00 98.75 88 GLU A CA 1
ATOM 665 C C . GLU A 1 88 ? -1.578 10.679 -0.430 1.00 98.75 88 GLU A C 1
ATOM 667 O O . GLU A 1 88 ? -2.545 10.007 -0.784 1.00 98.75 88 GLU A O 1
ATOM 672 N N . MET A 1 89 ? -0.341 10.170 -0.384 1.00 98.81 89 MET A N 1
ATOM 673 C CA . MET A 1 89 ? -0.044 8.768 -0.711 1.00 98.81 89 MET A CA 1
ATOM 674 C C . MET A 1 89 ? -0.752 7.796 0.237 1.00 98.81 89 MET A C 1
ATOM 676 O O . MET A 1 89 ? -1.352 6.826 -0.224 1.00 98.81 89 MET A O 1
ATOM 680 N N . TRP A 1 90 ? -0.752 8.066 1.546 1.00 98.88 90 TRP A N 1
ATOM 681 C CA . TRP A 1 90 ? -1.495 7.251 2.513 1.00 98.88 90 TRP A CA 1
ATOM 682 C C . TRP A 1 90 ? -3.009 7.284 2.265 1.00 98.88 90 TRP A C 1
ATOM 684 O O . TRP A 1 90 ? -3.659 6.239 2.304 1.00 98.88 90 TRP A O 1
ATOM 694 N N . ASN A 1 91 ? -3.568 8.461 1.975 1.00 98.75 91 ASN A N 1
ATOM 695 C CA . ASN A 1 91 ? -4.994 8.622 1.685 1.00 98.75 91 ASN A CA 1
ATOM 696 C C . ASN A 1 91 ? -5.397 7.877 0.403 1.00 98.75 91 ASN A C 1
ATOM 698 O O . ASN A 1 91 ? -6.381 7.136 0.396 1.00 98.75 91 ASN A O 1
ATOM 702 N N . ALA A 1 92 ? -4.623 8.039 -0.673 1.00 98.75 92 ALA A N 1
ATOM 703 C CA . ALA A 1 92 ? -4.876 7.373 -1.945 1.00 98.75 92 ALA A CA 1
ATOM 704 C C . ALA A 1 92 ? -4.744 5.852 -1.817 1.00 98.75 92 ALA A C 1
ATOM 706 O O . ALA A 1 92 ? -5.613 5.121 -2.291 1.00 98.75 92 ALA A O 1
ATOM 707 N N . ALA A 1 93 ? -3.711 5.372 -1.119 1.00 98.62 93 ALA A N 1
ATOM 708 C CA . ALA A 1 93 ? -3.537 3.951 -0.854 1.00 98.62 93 ALA A CA 1
ATOM 709 C C . ALA A 1 93 ? -4.723 3.370 -0.072 1.00 98.62 93 ALA A C 1
ATOM 711 O O . ALA A 1 93 ? -5.197 2.288 -0.413 1.00 98.62 93 ALA A O 1
ATOM 712 N N . LEU A 1 94 ? -5.247 4.092 0.929 1.00 98.75 94 LEU A N 1
ATOM 713 C CA . LEU A 1 94 ? -6.426 3.662 1.683 1.00 98.75 94 LEU A CA 1
ATOM 714 C C . LEU A 1 94 ? -7.659 3.581 0.790 1.00 98.75 94 LEU A C 1
ATOM 716 O O . LEU A 1 94 ? -8.363 2.572 0.824 1.00 98.75 94 LEU A O 1
ATOM 720 N N . ALA A 1 95 ? -7.906 4.608 -0.021 1.00 98.56 95 ALA A N 1
ATOM 721 C CA . ALA A 1 95 ? -9.040 4.633 -0.937 1.00 98.56 95 ALA A CA 1
ATOM 722 C C . ALA A 1 95 ? -8.984 3.467 -1.937 1.00 98.56 95 ALA A C 1
ATOM 724 O O . ALA A 1 95 ? -9.960 2.737 -2.107 1.00 98.56 95 ALA A O 1
ATOM 725 N N . VAL A 1 96 ? -7.821 3.247 -2.551 1.00 98.06 96 VAL A N 1
ATOM 726 C CA . VAL A 1 96 ? -7.621 2.202 -3.559 1.00 98.06 96 VAL A CA 1
ATOM 727 C C . VAL A 1 96 ? -7.701 0.802 -2.950 1.00 98.06 96 VAL A C 1
ATOM 729 O O . VAL A 1 96 ? -8.405 -0.050 -3.489 1.00 98.06 96 VAL A O 1
ATOM 732 N N . ASN A 1 97 ? -7.076 0.558 -1.794 1.00 97.25 97 ASN A N 1
ATOM 733 C CA . ASN A 1 97 ? -7.227 -0.725 -1.107 1.00 97.25 97 ASN A CA 1
ATOM 734 C C . ASN A 1 97 ? -8.674 -0.971 -0.654 1.00 97.25 97 ASN A C 1
ATOM 736 O O . ASN A 1 97 ? -9.150 -2.099 -0.761 1.00 97.25 97 ASN A O 1
ATOM 740 N N . SER A 1 98 ? -9.384 0.061 -0.184 1.00 97.94 98 SER A N 1
ATOM 741 C CA . SER A 1 98 ? -10.803 -0.055 0.187 1.00 97.94 98 SER A CA 1
ATOM 742 C C . SER A 1 98 ? -11.665 -0.439 -1.011 1.00 97.94 98 SER A C 1
ATOM 744 O O . SER A 1 98 ? -12.598 -1.222 -0.876 1.00 97.94 98 SER A O 1
ATOM 746 N N . TYR A 1 99 ? -11.322 0.064 -2.198 1.00 97.88 99 TYR A N 1
ATOM 747 C CA . TYR A 1 99 ? -11.982 -0.311 -3.442 1.00 97.88 99 TYR A CA 1
ATOM 748 C C . TYR A 1 99 ? -11.638 -1.741 -3.893 1.00 97.88 99 TYR A C 1
ATOM 750 O O . TYR A 1 99 ? -12.511 -2.460 -4.373 1.00 97.88 99 TYR A O 1
ATOM 758 N N . TRP A 1 100 ? -10.385 -2.179 -3.734 1.00 97.44 100 TRP A N 1
ATOM 759 C CA . TRP A 1 100 ? -9.952 -3.531 -4.112 1.00 97.44 100 TRP A CA 1
ATOM 760 C C . TRP A 1 100 ? -10.421 -4.624 -3.145 1.00 97.44 100 TRP A C 1
ATOM 762 O O . TRP A 1 100 ? -10.607 -5.765 -3.565 1.00 97.44 100 TRP A O 1
ATOM 772 N N . PHE A 1 101 ? -10.626 -4.290 -1.869 1.00 97.31 101 PHE A N 1
ATOM 773 C CA . PHE A 1 101 ? -11.029 -5.224 -0.814 1.00 97.31 101 PHE A CA 1
ATOM 774 C C . PHE A 1 101 ? -12.251 -4.701 -0.031 1.00 97.31 101 PHE A C 1
ATOM 776 O O . PHE A 1 101 ? -12.157 -4.488 1.182 1.00 97.31 101 PHE A O 1
ATOM 783 N N . PRO A 1 102 ? -13.408 -4.488 -0.684 1.00 97.31 102 PRO A N 1
ATOM 784 C CA . PRO A 1 102 ? -14.539 -3.781 -0.081 1.00 97.31 102 PRO A CA 1
ATOM 785 C C . PRO A 1 102 ? -15.039 -4.438 1.211 1.00 97.31 102 PRO A C 1
ATOM 787 O O . PRO A 1 102 ? -15.170 -3.761 2.227 1.00 97.31 102 PRO A O 1
ATOM 790 N N . ASP A 1 103 ? -15.223 -5.760 1.226 1.00 97.00 103 ASP A N 1
ATOM 791 C CA . ASP A 1 103 ? -15.708 -6.481 2.414 1.00 97.00 103 ASP A CA 1
ATOM 792 C C . ASP A 1 103 ? -14.737 -6.373 3.601 1.00 97.00 103 ASP A C 1
ATOM 794 O O . ASP A 1 103 ? -15.148 -6.215 4.756 1.00 97.00 103 ASP A O 1
ATOM 798 N N . THR A 1 104 ? -13.431 -6.409 3.317 1.00 97.12 104 THR A N 1
ATOM 799 C CA . THR A 1 104 ? -12.373 -6.244 4.319 1.00 97.12 104 THR A CA 1
ATOM 800 C C . THR A 1 104 ? -12.466 -4.872 4.971 1.00 97.12 104 THR A C 1
ATOM 802 O O . THR A 1 104 ? -12.493 -4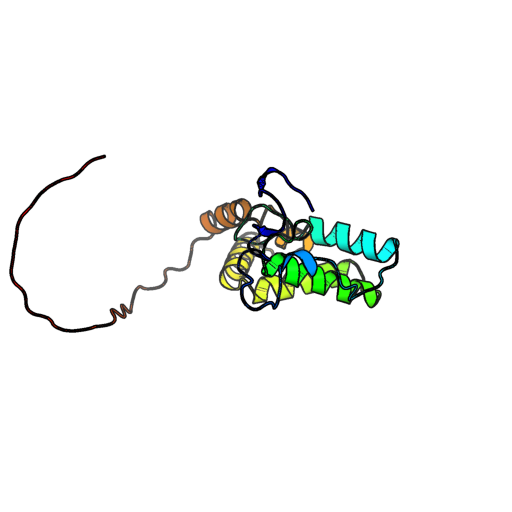.771 6.197 1.00 97.12 104 THR A O 1
ATOM 805 N N . TYR A 1 105 ? -12.549 -3.814 4.166 1.00 98.19 105 TYR A N 1
ATOM 806 C CA . TYR A 1 105 ? -12.559 -2.448 4.679 1.00 98.19 105 TYR A CA 1
ATOM 807 C C . TYR A 1 105 ? -13.899 -2.055 5.308 1.00 98.19 105 TYR A C 1
ATOM 809 O O . TYR A 1 105 ? -13.893 -1.309 6.281 1.00 98.19 105 TYR A O 1
ATOM 817 N N . LEU A 1 106 ? -15.025 -2.632 4.876 1.00 98.12 106 LEU A N 1
ATOM 818 C CA . LEU A 1 106 ? -16.307 -2.511 5.585 1.00 98.12 106 LEU A CA 1
ATOM 819 C C . LEU A 1 106 ? -16.262 -3.170 6.971 1.00 98.12 106 LEU A C 1
ATOM 821 O O . LEU A 1 106 ? -16.772 -2.616 7.948 1.00 98.12 106 LEU A O 1
ATOM 825 N N . THR A 1 107 ? -15.608 -4.327 7.082 1.00 98.12 107 THR A N 1
ATOM 826 C CA . THR A 1 107 ? -15.414 -5.005 8.372 1.00 98.12 107 THR A CA 1
ATOM 827 C C . THR A 1 107 ? -14.504 -4.185 9.288 1.00 98.12 107 THR A C 1
ATOM 829 O O . THR A 1 107 ? -14.832 -3.973 10.454 1.00 98.12 107 THR A O 1
ATOM 832 N N . ILE A 1 108 ? -13.389 -3.663 8.766 1.00 98.25 108 ILE A N 1
ATOM 833 C CA . ILE A 1 108 ? -12.499 -2.769 9.522 1.00 98.25 108 ILE A CA 1
ATOM 834 C C . ILE A 1 108 ? -13.246 -1.498 9.953 1.00 98.25 108 ILE A C 1
ATOM 836 O O . ILE A 1 108 ? -13.142 -1.104 11.111 1.00 98.25 108 ILE A O 1
ATOM 840 N N . ALA A 1 109 ? -14.038 -0.887 9.069 1.00 98.12 109 ALA A N 1
ATOM 841 C CA . ALA A 1 109 ? -14.839 0.289 9.397 1.00 98.12 109 ALA A CA 1
ATOM 842 C C . ALA A 1 109 ? -15.846 0.002 10.520 1.00 98.12 109 ALA A C 1
ATOM 844 O O . ALA A 1 109 ? -15.957 0.793 11.453 1.00 98.12 109 ALA A O 1
ATOM 845 N N . THR A 1 110 ? -16.513 -1.155 10.486 1.00 98.00 110 THR A N 1
ATOM 846 C CA . THR A 1 110 ? -17.411 -1.589 11.570 1.00 98.00 110 THR A CA 1
ATOM 847 C C . THR A 1 110 ? -16.656 -1.714 12.895 1.00 98.00 110 THR A C 1
ATOM 849 O O . THR A 1 110 ? -17.074 -1.148 13.900 1.00 98.00 110 THR A O 1
ATOM 852 N N . TYR A 1 111 ? -15.487 -2.360 12.886 1.00 97.75 111 TYR A N 1
ATOM 853 C CA . TYR A 1 111 ? -14.639 -2.474 14.074 1.00 97.75 111 TYR A CA 1
ATOM 854 C C . TYR A 1 111 ? -14.200 -1.114 14.639 1.00 97.75 111 TYR A C 1
ATOM 856 O O . TYR A 1 111 ? -14.160 -0.928 15.855 1.00 97.75 111 TYR A O 1
ATOM 864 N N . MET A 1 112 ? -13.856 -0.156 13.773 1.00 98.06 112 MET A N 1
ATOM 865 C CA . MET A 1 112 ? -13.485 1.195 14.203 1.00 98.06 112 MET A CA 1
ATOM 866 C C . MET A 1 112 ? -14.688 1.953 14.764 1.00 98.06 112 MET A C 1
ATOM 868 O O . MET A 1 112 ? -14.565 2.613 15.799 1.00 98.06 112 MET A O 1
ATOM 872 N N . LYS A 1 113 ? -15.869 1.775 14.163 1.00 97.50 113 LYS A N 1
ATOM 873 C CA . LYS A 1 113 ? -17.110 2.372 14.655 1.00 97.50 113 LYS A CA 1
ATOM 874 C C . LYS A 1 113 ? -17.492 1.846 16.037 1.00 97.50 113 LYS A C 1
ATOM 876 O O . LYS A 1 113 ? -17.855 2.648 16.896 1.00 97.50 113 LYS A O 1
ATOM 881 N N . ASP A 1 114 ? -17.321 0.549 16.291 1.00 96.00 114 ASP A N 1
ATOM 882 C CA . ASP A 1 114 ? -17.532 -0.062 17.614 1.00 96.00 114 ASP A CA 1
ATOM 883 C C . ASP A 1 114 ? -16.576 0.504 18.681 1.00 96.00 114 ASP A C 1
ATOM 885 O O . ASP A 1 114 ? -16.886 0.511 19.873 1.00 96.00 114 ASP A O 1
ATOM 889 N N . LYS A 1 115 ? -15.424 1.040 18.258 1.00 96.00 115 LYS A N 1
ATOM 890 C CA . LYS A 1 115 ? -14.472 1.773 19.107 1.00 96.00 115 LYS A CA 1
ATOM 891 C C . LYS A 1 115 ? -14.742 3.276 19.202 1.00 96.00 115 LYS A C 1
ATOM 893 O O . LYS A 1 115 ? -13.970 3.984 19.845 1.00 96.00 115 LYS A O 1
ATOM 898 N N . GLY A 1 116 ? -15.815 3.763 18.585 1.00 97.62 116 GLY A N 1
ATOM 899 C CA . GLY A 1 116 ? -16.193 5.174 18.591 1.00 97.62 116 GLY A CA 1
ATOM 900 C C . GLY A 1 116 ? -15.390 6.053 17.631 1.00 97.62 116 GLY A C 1
ATOM 901 O O . GLY A 1 116 ? -15.361 7.262 17.834 1.00 97.62 116 GLY A O 1
ATOM 902 N N . VAL A 1 117 ? -14.742 5.474 16.615 1.00 98.19 117 VAL A N 1
ATOM 903 C CA . VAL A 1 117 ? -14.025 6.217 15.566 1.00 98.19 117 VAL A CA 1
ATOM 904 C C . VAL A 1 117 ? -14.787 6.076 14.253 1.00 98.19 117 VAL A C 1
ATOM 906 O O . VAL A 1 117 ? -14.990 4.962 13.767 1.00 98.19 117 VAL A O 1
ATOM 909 N N . ASP A 1 118 ? -15.225 7.196 13.684 1.00 97.75 118 ASP A N 1
ATOM 910 C CA . ASP A 1 118 ? -15.871 7.213 12.374 1.00 97.75 118 ASP A CA 1
ATOM 911 C C . ASP A 1 118 ? -14.860 6.976 11.246 1.00 97.75 118 ASP A C 1
ATOM 913 O O . ASP A 1 118 ? -13.675 7.278 11.376 1.00 97.75 118 ASP A O 1
ATOM 917 N N . TRP A 1 119 ? -15.316 6.400 10.125 1.00 97.44 119 TRP A N 1
ATOM 918 C CA . TRP A 1 119 ? -14.418 6.022 9.023 1.00 97.44 119 TRP A CA 1
ATOM 919 C C . TRP A 1 119 ? -13.654 7.217 8.440 1.00 97.44 119 TRP A C 1
ATOM 921 O O . TRP A 1 119 ? -12.513 7.072 8.019 1.00 97.44 119 TRP A O 1
ATOM 931 N N . GLU A 1 120 ? -14.263 8.400 8.438 1.00 97.06 120 GLU A N 1
ATOM 932 C CA . GLU A 1 120 ? -13.625 9.640 7.984 1.00 97.06 120 GLU A CA 1
ATOM 933 C C . GLU A 1 120 ? -12.496 10.130 8.906 1.00 97.06 120 GLU A C 1
ATOM 935 O O . GLU A 1 120 ? -11.615 10.856 8.449 1.00 97.06 120 GLU A O 1
ATOM 940 N N . ASP A 1 121 ? -12.472 9.669 10.160 1.00 98.12 121 ASP A N 1
ATOM 941 C CA . ASP A 1 121 ? -11.506 10.070 11.188 1.00 98.12 121 ASP A CA 1
ATOM 942 C C . ASP A 1 121 ? -10.381 9.041 11.403 1.00 98.12 121 ASP A C 1
ATOM 944 O O . ASP A 1 121 ? -9.495 9.237 12.243 1.00 98.12 121 ASP A O 1
ATOM 948 N N . VAL A 1 122 ? -10.390 7.915 10.678 1.00 98.44 122 VAL A N 1
ATOM 949 C CA . VAL A 1 122 ? -9.359 6.880 10.842 1.00 98.44 122 VAL A CA 1
ATOM 950 C C . VAL A 1 122 ? -8.001 7.364 10.348 1.00 98.44 122 VAL A C 1
ATOM 952 O O . VAL A 1 122 ? -7.883 8.092 9.365 1.00 98.44 122 VAL A O 1
ATOM 955 N N . ASN A 1 123 ? -6.932 6.877 10.979 1.00 98.50 123 ASN A N 1
ATOM 956 C CA . ASN A 1 123 ? -5.586 7.087 10.467 1.00 98.50 123 ASN A CA 1
ATOM 957 C C . ASN A 1 123 ? -5.308 6.128 9.287 1.00 98.50 123 ASN A C 1
ATOM 959 O O . ASN A 1 123 ? -5.267 4.910 9.497 1.00 98.50 123 ASN A O 1
ATOM 963 N N . PRO A 1 124 ? -5.040 6.618 8.062 1.00 98.56 124 PRO A N 1
ATOM 964 C CA . PRO A 1 124 ? -4.877 5.737 6.905 1.00 98.56 124 PRO A CA 1
ATOM 965 C C . PRO A 1 124 ? -3.680 4.795 7.011 1.00 98.56 124 PRO A C 1
ATOM 967 O O . PRO A 1 124 ? -3.781 3.620 6.660 1.00 98.56 124 PRO A O 1
ATOM 970 N N . ARG A 1 125 ? -2.562 5.278 7.564 1.00 98.50 125 ARG A N 1
ATOM 971 C CA . ARG A 1 125 ? -1.363 4.464 7.793 1.00 98.50 125 ARG A CA 1
ATOM 972 C C . ARG A 1 125 ? -1.633 3.332 8.785 1.00 98.50 125 ARG A C 1
ATOM 974 O O . ARG A 1 125 ? -1.090 2.243 8.623 1.00 98.50 125 ARG A O 1
ATOM 981 N N . GLU A 1 126 ? -2.467 3.570 9.794 1.00 98.50 126 GLU A N 1
ATOM 982 C CA . GLU A 1 126 ? -2.893 2.527 10.728 1.00 98.50 126 GLU A CA 1
ATOM 983 C C . GLU A 1 126 ? -3.754 1.471 10.024 1.00 98.50 126 GLU A C 1
ATOM 985 O O . GLU A 1 126 ? -3.448 0.281 10.116 1.00 98.50 126 GLU A O 1
ATOM 990 N N . MET A 1 127 ? -4.782 1.899 9.281 1.00 98.62 127 MET A N 1
ATOM 991 C CA . MET A 1 127 ? -5.716 0.988 8.606 1.00 98.62 127 MET A CA 1
ATOM 992 C C . MET A 1 127 ? -5.023 0.135 7.542 1.00 98.62 127 MET A C 1
ATOM 994 O O . MET A 1 127 ? -5.309 -1.054 7.424 1.00 98.62 127 MET A O 1
ATOM 998 N N . LEU A 1 128 ? -4.076 0.707 6.796 1.00 98.69 128 LEU A N 1
ATOM 999 C CA . LEU A 1 128 ? -3.247 -0.007 5.816 1.00 98.69 128 LEU A CA 1
ATOM 1000 C C . LEU A 1 128 ? -2.191 -0.911 6.464 1.00 98.69 128 LEU A C 1
ATOM 1002 O O . LEU A 1 128 ? -1.654 -1.801 5.804 1.00 98.69 128 LEU A O 1
ATOM 1006 N N . GLY A 1 129 ? -1.883 -0.690 7.741 1.00 98.62 129 GLY A N 1
ATOM 1007 C CA . GLY A 1 129 ? -0.829 -1.383 8.464 1.00 98.62 129 GLY A CA 1
ATOM 1008 C C . GLY A 1 129 ? -1.132 -2.854 8.740 1.00 98.62 129 GLY A C 1
ATOM 1009 O O . GLY A 1 129 ? -2.268 -3.330 8.664 1.00 98.62 129 GLY A O 1
ATOM 1010 N N . ALA A 1 130 ? -0.093 -3.587 9.144 1.00 98.31 130 ALA A N 1
ATOM 1011 C CA . ALA A 1 130 ? -0.173 -5.028 9.374 1.00 98.31 130 ALA A CA 1
ATOM 1012 C C . ALA A 1 130 ? -1.256 -5.428 10.390 1.00 98.31 130 ALA A C 1
ATOM 1014 O O . ALA A 1 130 ? -1.871 -6.480 10.246 1.00 98.31 130 ALA A O 1
ATOM 1015 N N . SER A 1 131 ? -1.523 -4.596 11.399 1.00 98.19 131 SER A N 1
ATOM 1016 C CA . SER A 1 131 ? -2.515 -4.880 12.444 1.00 98.19 131 SER A CA 1
ATOM 1017 C C . SER A 1 131 ? -3.956 -4.981 11.942 1.00 98.19 131 SER A C 1
ATOM 1019 O O . SER A 1 131 ? -4.761 -5.622 12.619 1.00 98.19 131 SER A O 1
ATOM 1021 N N . TYR A 1 132 ? -4.261 -4.376 10.793 1.00 98.25 132 TYR A N 1
ATOM 1022 C CA . TYR A 1 132 ? -5.607 -4.313 10.222 1.00 98.25 132 TYR A CA 1
ATOM 1023 C C . TYR A 1 132 ? -5.671 -4.973 8.850 1.00 98.25 132 TYR A C 1
ATOM 1025 O O . TYR A 1 132 ? -6.567 -5.772 8.608 1.00 98.25 132 TYR A O 1
ATOM 1033 N N . SER A 1 133 ? -4.700 -4.686 7.980 1.00 98.31 133 SER A N 1
ATOM 1034 C CA . SER A 1 133 ? -4.746 -5.093 6.575 1.00 98.31 133 SER A CA 1
ATOM 1035 C C . SER A 1 133 ? -3.866 -6.288 6.224 1.00 98.31 133 SER A C 1
ATOM 1037 O O . SER A 1 133 ? -3.961 -6.752 5.101 1.00 98.31 133 SER A O 1
ATOM 1039 N N . SER A 1 134 ? -3.016 -6.827 7.109 1.00 97.94 134 SER A N 1
ATOM 1040 C CA . SER A 1 134 ? -2.361 -8.121 6.813 1.00 97.94 134 SER A CA 1
ATOM 1041 C C . SER A 1 134 ? -3.348 -9.281 6.959 1.00 97.94 134 SER A C 1
ATOM 1043 O O . SER A 1 134 ? -4.360 -9.136 7.639 1.00 97.94 134 SER A O 1
ATOM 1045 N N . ALA A 1 135 ? -3.041 -10.455 6.401 1.00 97.00 135 ALA A N 1
ATOM 1046 C CA . ALA A 1 135 ? -3.887 -11.643 6.552 1.00 97.00 135 ALA A CA 1
ATOM 1047 C C . ALA A 1 135 ? -4.225 -11.964 8.020 1.00 97.00 135 ALA A C 1
ATOM 1049 O O . ALA A 1 135 ? -5.388 -12.158 8.368 1.00 97.00 135 ALA A O 1
ATOM 1050 N N . SER A 1 136 ? -3.221 -11.983 8.901 1.00 98.00 136 SER A N 1
ATOM 1051 C CA . SER A 1 136 ? -3.428 -12.274 10.325 1.00 98.00 136 SER A CA 1
ATOM 1052 C C . SER A 1 136 ? -4.060 -11.103 11.078 1.00 98.00 136 SER A C 1
ATOM 1054 O O . SER A 1 136 ? -4.894 -11.319 11.958 1.00 98.00 136 SER A O 1
ATOM 1056 N N . GLY A 1 137 ? -3.696 -9.866 10.724 1.00 98.00 137 GLY A N 1
ATOM 1057 C CA . GLY A 1 137 ? -4.298 -8.657 11.283 1.00 98.00 137 GLY A CA 1
ATOM 1058 C C . GLY A 1 137 ? -5.793 -8.602 11.004 1.00 98.00 137 GLY A C 1
ATOM 1059 O O . GLY A 1 137 ? -6.587 -8.530 11.941 1.00 98.00 137 GLY A O 1
ATOM 1060 N N . TYR A 1 138 ? -6.170 -8.741 9.735 1.00 98.12 138 TYR A N 1
ATOM 1061 C CA . TYR A 1 138 ? -7.558 -8.754 9.303 1.00 98.12 138 TYR A CA 1
ATOM 1062 C C . TYR A 1 138 ? -8.344 -9.900 9.937 1.00 98.12 138 TYR A C 1
ATOM 106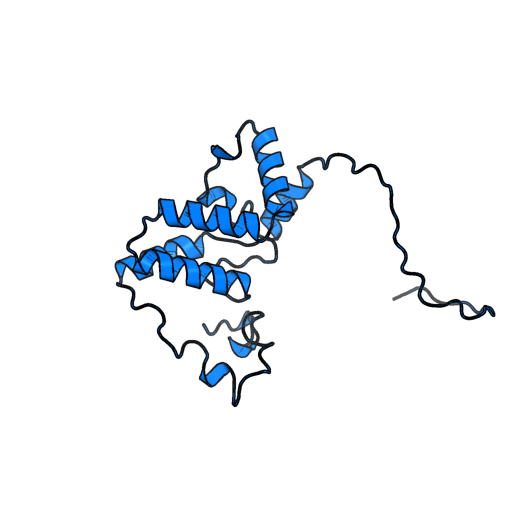4 O O . TYR A 1 138 ? -9.412 -9.654 10.489 1.00 98.12 138 TYR A O 1
ATOM 1072 N N . ALA A 1 139 ? -7.812 -11.128 9.944 1.00 97.50 139 ALA A N 1
ATOM 1073 C CA . ALA A 1 139 ? -8.490 -12.271 10.560 1.00 97.50 139 ALA A CA 1
ATOM 1074 C C . ALA A 1 139 ? -8.850 -12.014 12.035 1.00 97.50 139 ALA A C 1
ATOM 1076 O O . ALA A 1 139 ? -9.948 -12.346 12.481 1.00 97.50 139 ALA A O 1
ATOM 1077 N N . ARG A 1 140 ? -7.952 -11.359 12.783 1.00 97.81 140 ARG A N 1
ATOM 1078 C CA . ARG A 1 140 ? -8.200 -10.945 14.170 1.00 97.81 140 ARG A CA 1
ATOM 1079 C C . ARG A 1 140 ? -9.261 -9.847 14.279 1.00 97.81 140 ARG A C 1
ATOM 1081 O O . ARG A 1 140 ? -10.014 -9.839 15.249 1.00 97.81 140 ARG A O 1
ATOM 1088 N N . ILE A 1 141 ? -9.301 -8.889 13.354 1.00 97.19 141 ILE A N 1
ATOM 1089 C CA . ILE A 1 141 ? -10.355 -7.861 13.333 1.00 97.19 141 ILE A CA 1
ATOM 1090 C C . ILE A 1 141 ? -11.709 -8.505 13.023 1.00 97.19 141 ILE A C 1
ATOM 1092 O O . ILE A 1 141 ? -12.664 -8.309 13.769 1.00 97.19 141 ILE A O 1
ATOM 1096 N N . ALA A 1 142 ? -11.772 -9.344 11.991 1.00 96.38 142 ALA A N 1
ATOM 1097 C CA . ALA A 1 142 ? -12.986 -10.033 11.575 1.00 96.38 142 ALA A CA 1
ATOM 1098 C C . ALA A 1 142 ? -13.581 -10.912 12.687 1.00 96.38 142 ALA A C 1
ATOM 1100 O O . ALA A 1 142 ? -14.796 -10.964 12.832 1.00 96.38 142 ALA A O 1
ATOM 1101 N N . SER A 1 143 ? -12.755 -11.546 13.531 1.00 96.19 143 SER A N 1
ATOM 1102 C CA . SER A 1 143 ? -13.252 -12.335 14.669 1.00 96.19 143 SER A CA 1
ATOM 1103 C C . SER A 1 143 ? -13.864 -11.501 15.803 1.00 96.19 143 SER A C 1
ATOM 1105 O O . SER A 1 143 ? -14.458 -12.069 16.715 1.00 96.19 143 SER A O 1
ATOM 1107 N N . GLN A 1 144 ? -13.659 -10.182 15.802 1.00 94.75 144 GLN A N 1
ATOM 1108 C CA . GLN A 1 144 ? -14.170 -9.257 16.822 1.00 94.75 144 GLN A CA 1
ATOM 1109 C C . GLN A 1 144 ? -15.396 -8.473 16.353 1.00 94.75 144 GLN A 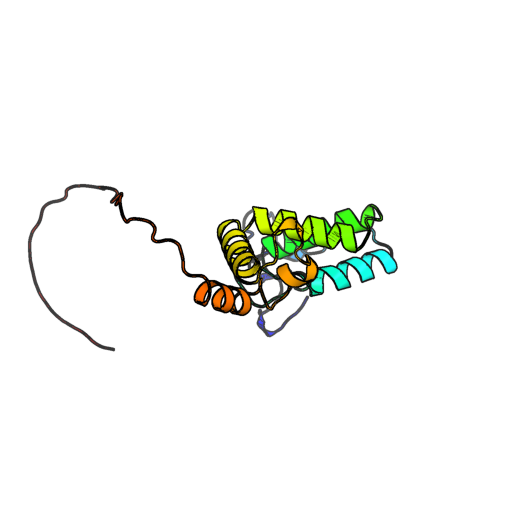C 1
ATOM 1111 O O . GLN A 1 144 ? -16.095 -7.899 17.183 1.00 94.75 144 GLN A O 1
ATOM 1116 N N . VAL A 1 145 ? -15.665 -8.453 15.049 1.00 92.25 145 VAL A N 1
ATOM 1117 C CA . VAL A 1 145 ? -16.858 -7.822 14.492 1.00 92.25 145 VAL A CA 1
ATOM 1118 C C . VAL A 1 145 ? -17.969 -8.857 14.466 1.00 92.25 145 VAL A C 1
ATOM 1120 O O . VAL A 1 145 ? -17.870 -9.880 13.788 1.00 92.25 145 VAL A O 1
ATOM 1123 N N . VAL A 1 146 ? -19.049 -8.597 15.199 1.00 75.94 146 VAL A N 1
ATOM 1124 C CA . VAL A 1 146 ? -20.266 -9.396 15.053 1.00 75.94 146 VAL A CA 1
ATOM 1125 C C . VAL A 1 146 ? -20.850 -9.053 13.690 1.00 75.94 146 VAL A C 1
ATOM 1127 O O . VAL A 1 146 ? -21.390 -7.965 13.499 1.00 75.94 146 VAL A O 1
ATOM 1130 N N . ALA A 1 147 ? -20.727 -9.966 12.726 1.00 60.81 147 ALA A N 1
ATOM 1131 C CA . ALA A 1 147 ? -21.420 -9.809 11.457 1.00 60.81 147 ALA A CA 1
ATOM 1132 C C . ALA A 1 147 ? -22.923 -9.651 11.754 1.00 60.81 147 ALA A C 1
ATOM 1134 O O . ALA A 1 147 ? -23.482 -10.491 12.472 1.00 60.81 147 ALA A O 1
ATOM 1135 N N . PRO A 1 148 ? -23.604 -8.617 11.225 1.00 52.81 148 PRO A N 1
ATOM 1136 C CA . PRO A 1 148 ? -25.057 -8.613 11.216 1.00 52.81 148 PRO A CA 1
ATOM 1137 C C . PRO A 1 148 ? -25.504 -9.943 10.613 1.00 52.81 148 PRO A C 1
ATOM 1139 O O . PRO A 1 148 ? -24.957 -10.350 9.585 1.00 52.81 148 PRO A O 1
ATOM 1142 N N . GLN A 1 149 ? -26.447 -10.646 11.250 1.00 38.91 149 GLN A N 1
ATOM 1143 C CA . GLN A 1 149 ? -27.025 -11.849 10.657 1.00 38.91 149 GLN A CA 1
ATOM 1144 C C . GLN A 1 149 ? -27.491 -11.495 9.243 1.00 38.91 149 GLN A C 1
ATOM 1146 O O . GLN A 1 149 ? -28.502 -10.815 9.065 1.00 38.91 149 GLN A O 1
ATOM 1151 N N . GLN A 1 150 ? -26.767 -11.967 8.229 1.00 45.44 150 GLN A N 1
ATOM 1152 C CA . GLN A 1 150 ? -27.367 -12.140 6.924 1.00 45.44 150 GLN A CA 1
ATOM 1153 C C . GLN A 1 150 ? -28.442 -13.193 7.145 1.00 45.44 150 GLN A C 1
ATOM 1155 O O . GLN A 1 150 ? -28.142 -14.368 7.363 1.00 45.44 150 GLN A O 1
ATOM 1160 N N . ASN A 1 151 ? -29.698 -12.749 7.190 1.00 35.06 151 ASN A N 1
ATOM 1161 C CA . ASN A 1 151 ? -30.833 -13.647 7.104 1.00 35.06 151 ASN A CA 1
ATOM 1162 C C . ASN A 1 151 ? -30.601 -14.532 5.881 1.00 35.06 151 ASN A C 1
ATOM 1164 O O . ASN A 1 151 ? -30.622 -14.056 4.746 1.00 35.06 151 ASN A O 1
ATOM 1168 N N . GLY A 1 152 ? -30.316 -15.806 6.143 1.00 45.41 152 GLY A N 1
ATOM 1169 C CA . GLY A 1 152 ? -30.147 -16.811 5.115 1.00 45.41 152 GLY A CA 1
ATOM 1170 C C . GLY A 1 152 ? -31.373 -16.830 4.212 1.00 45.41 152 GLY A C 1
ATOM 1171 O O . GLY A 1 152 ? -32.509 -16.899 4.680 1.00 45.41 152 GLY A O 1
ATOM 1172 N N . GLY A 1 153 ? -31.128 -16.775 2.911 1.00 39.03 153 GLY A N 1
ATOM 1173 C CA . GLY A 1 153 ? -32.174 -16.867 1.909 1.00 39.03 153 GLY A CA 1
ATOM 1174 C C . GLY A 1 153 ? -31.589 -16.783 0.512 1.00 39.03 153 GLY A C 1
ATOM 1175 O O . GLY A 1 153 ? -31.360 -15.691 0.010 1.00 39.03 153 GLY A O 1
ATOM 1176 N N . GLY A 1 154 ? -31.373 -17.938 -0.117 1.00 35.22 154 GLY A N 1
ATOM 1177 C CA . GLY A 1 154 ? -31.127 -18.009 -1.558 1.00 35.22 154 GLY A CA 1
ATOM 1178 C C . GLY A 1 154 ? -29.979 -18.924 -1.943 1.00 35.22 154 GLY A C 1
ATOM 1179 O O . GLY A 1 154 ? -28.919 -18.461 -2.347 1.00 35.22 154 GLY A O 1
ATOM 1180 N N . GLY A 1 155 ? -30.200 -20.236 -1.847 1.00 42.34 155 GLY A N 1
ATOM 1181 C CA . GLY A 1 155 ? -29.408 -21.181 -2.619 1.00 42.34 155 GLY A CA 1
ATOM 1182 C C . GLY A 1 155 ? -29.675 -20.968 -4.107 1.00 42.34 155 GLY A C 1
ATOM 1183 O O . GLY A 1 155 ? -30.824 -21.001 -4.536 1.00 42.34 155 GLY A O 1
ATOM 1184 N N . CYS A 1 156 ? -28.612 -20.801 -4.884 1.00 35.94 156 CYS A N 1
ATOM 1185 C CA . CYS A 1 156 ? -28.626 -21.042 -6.320 1.00 35.94 156 CYS A CA 1
ATOM 1186 C C . CYS A 1 156 ? -27.665 -22.198 -6.581 1.00 35.94 156 CYS A C 1
ATOM 1188 O O . CYS A 1 156 ? -26.495 -22.016 -6.910 1.00 35.94 156 CYS A O 1
ATOM 1190 N N . SER A 1 157 ? -28.187 -23.404 -6.353 1.00 35.56 157 SER A N 1
ATOM 1191 C CA . SER A 1 157 ? -27.674 -24.614 -6.980 1.00 35.56 157 SER A CA 1
ATOM 1192 C C . SER A 1 157 ? -27.849 -24.431 -8.485 1.00 35.56 157 SER A C 1
ATOM 1194 O O . SER A 1 157 ? -28.952 -24.142 -8.947 1.00 35.56 157 SER A O 1
ATOM 1196 N N . VAL A 1 158 ? -26.762 -24.515 -9.247 1.00 38.03 158 VAL A N 1
ATOM 1197 C CA . VAL A 1 158 ? -26.865 -24.622 -10.699 1.00 38.03 158 VAL A CA 1
ATOM 1198 C C . VAL A 1 158 ? -27.204 -26.072 -11.020 1.00 38.03 158 VAL A C 1
ATOM 1200 O O . VAL A 1 158 ? -26.356 -26.958 -10.938 1.00 38.03 158 VAL A O 1
ATOM 1203 N N . ASP A 1 159 ? -28.473 -26.307 -11.348 1.00 34.75 159 ASP A N 1
ATOM 1204 C CA . ASP A 1 159 ? -28.928 -27.527 -12.004 1.00 34.75 159 ASP A CA 1
ATOM 1205 C C . ASP A 1 159 ? -28.183 -27.675 -13.337 1.00 34.75 159 ASP A C 1
ATOM 1207 O O . ASP A 1 159 ? -28.549 -27.095 -14.359 1.00 34.75 159 ASP A O 1
ATOM 1211 N N . ALA A 1 160 ? -27.118 -28.472 -13.329 1.00 36.47 160 ALA A N 1
ATOM 1212 C CA . ALA A 1 160 ? -26.554 -29.059 -14.528 1.00 36.47 160 ALA A CA 1
ATOM 1213 C C . ALA A 1 160 ? -26.939 -30.539 -14.558 1.00 36.47 160 ALA A C 1
ATOM 1215 O O . ALA A 1 160 ? -26.248 -31.393 -14.013 1.00 36.47 160 ALA A O 1
ATOM 1216 N N . GLY A 1 161 ? -28.051 -30.816 -15.238 1.00 32.97 161 GLY A N 1
ATOM 1217 C CA . GLY A 1 161 ? -28.298 -32.102 -15.878 1.00 32.97 161 GLY A CA 1
ATOM 1218 C C . GLY A 1 161 ? -28.811 -33.207 -14.964 1.00 32.97 161 GLY A C 1
ATOM 1219 O O . GLY A 1 161 ? -28.055 -33.925 -14.317 1.00 32.97 161 GLY A O 1
ATOM 1220 N N . SER A 1 162 ? -30.118 -33.446 -15.044 1.00 35.19 162 SER A N 1
ATOM 1221 C CA . SER A 1 162 ? -30.687 -34.755 -14.753 1.00 35.19 162 SER A CA 1
ATOM 1222 C C . SER A 1 162 ? -29.967 -35.830 -15.577 1.00 35.19 162 SER A C 1
ATOM 1224 O O . SER A 1 162 ? -30.160 -35.928 -16.787 1.00 35.19 162 SER A O 1
ATOM 1226 N N . ALA A 1 163 ? -29.181 -36.672 -14.914 1.00 37.03 163 ALA A N 1
ATOM 1227 C CA . ALA A 1 163 ? -28.839 -37.995 -15.405 1.00 37.03 163 ALA A CA 1
ATOM 1228 C C . ALA A 1 163 ? -29.124 -39.011 -14.294 1.00 37.03 163 ALA A C 1
ATOM 1230 O O . ALA A 1 163 ? -28.558 -38.965 -13.206 1.00 37.03 163 ALA A O 1
ATOM 1231 N N . ALA A 1 164 ? -30.100 -39.856 -14.611 1.00 36.66 164 ALA A N 1
ATOM 1232 C CA . ALA A 1 164 ? -30.608 -41.039 -13.935 1.00 36.66 164 ALA A CA 1
ATOM 1233 C C . ALA A 1 164 ? -29.776 -41.636 -12.782 1.00 36.66 164 ALA A C 1
ATOM 1235 O O . ALA A 1 164 ? -28.597 -41.959 -12.903 1.00 36.66 164 ALA A O 1
ATOM 1236 N N . ALA A 1 165 ? -30.494 -41.918 -11.696 1.00 38.31 165 ALA A N 1
ATOM 1237 C CA . ALA A 1 165 ? -30.068 -42.758 -10.592 1.00 38.31 165 ALA A CA 1
ATOM 1238 C C . ALA A 1 165 ? -29.737 -44.200 -11.021 1.00 38.31 165 ALA A C 1
ATOM 1240 O O . ALA A 1 165 ? -30.474 -44.808 -11.798 1.00 38.31 165 ALA A O 1
ATOM 1241 N N . SER A 1 166 ? -28.722 -44.791 -10.381 1.00 37.47 166 SER A N 1
ATOM 1242 C CA . SER A 1 166 ? -28.769 -46.162 -9.839 1.00 37.47 166 SER A CA 1
ATOM 1243 C C . SER A 1 166 ? -27.651 -46.410 -8.804 1.00 37.47 166 SER A C 1
ATOM 1245 O O . SER A 1 166 ? -26.672 -45.666 -8.788 1.00 37.47 166 SER A O 1
ATOM 1247 N N . PRO A 1 167 ? -27.818 -47.373 -7.869 1.00 43.47 167 PRO A N 1
ATOM 1248 C CA . PRO A 1 167 ? -27.373 -47.197 -6.484 1.00 43.47 167 PRO A CA 1
ATOM 1249 C C . PRO A 1 167 ? -26.210 -48.095 -6.003 1.00 43.47 167 PRO A C 1
ATOM 1251 O O . PRO A 1 167 ? -26.030 -49.210 -6.475 1.00 43.47 167 PRO A O 1
ATOM 1254 N N . ARG A 1 168 ? -25.569 -47.604 -4.922 1.00 37.47 168 ARG A N 1
ATOM 1255 C CA . ARG A 1 168 ? -24.845 -48.272 -3.804 1.00 37.47 168 ARG A CA 1
ATOM 1256 C C . ARG A 1 168 ? -23.615 -49.158 -4.088 1.00 37.47 168 ARG A C 1
ATOM 1258 O O . ARG A 1 168 ? -23.765 -50.285 -4.534 1.00 37.47 168 ARG A O 1
ATOM 1265 N N . GLN A 1 169 ? -22.484 -48.787 -3.465 1.00 34.78 169 GLN A N 1
ATOM 1266 C CA . GLN A 1 169 ? -21.933 -49.528 -2.309 1.00 34.78 169 GLN A CA 1
ATOM 1267 C C . GLN A 1 169 ? -20.917 -48.704 -1.485 1.00 34.78 169 GLN A C 1
ATOM 1269 O O . GLN A 1 169 ? -20.207 -47.856 -2.011 1.00 34.78 169 GLN A O 1
ATOM 1274 N N . GLN A 1 170 ? -20.927 -48.942 -0.169 1.00 35.84 170 GLN A N 1
ATOM 1275 C CA . GLN A 1 170 ? -20.119 -48.330 0.899 1.00 35.84 170 GLN A CA 1
ATOM 1276 C C . GLN A 1 170 ? -18.613 -48.621 0.785 1.00 35.84 170 GLN A C 1
ATOM 1278 O O . GLN A 1 170 ? -18.258 -49.739 0.436 1.00 35.84 170 GLN A O 1
ATOM 1283 N N . SER A 1 171 ? -17.756 -47.705 1.265 1.00 33.50 171 SER A N 1
ATOM 1284 C CA . SER A 1 171 ? -16.999 -47.849 2.535 1.00 33.50 171 SER A CA 1
ATOM 1285 C C . SER A 1 171 ? -15.775 -46.919 2.595 1.00 33.50 171 SER A C 1
ATOM 1287 O O . SER A 1 171 ? -15.013 -46.879 1.635 1.00 33.50 171 SER A O 1
ATOM 1289 N N . GLY A 1 172 ? -15.529 -46.291 3.754 1.00 31.20 172 GLY A N 1
ATOM 1290 C CA . GLY A 1 172 ? -14.162 -45.990 4.215 1.00 31.20 172 GLY A CA 1
ATOM 1291 C C . GLY A 1 172 ? -13.893 -44.564 4.707 1.00 31.20 172 GLY A C 1
ATOM 1292 O O . GLY A 1 172 ? -13.659 -43.672 3.904 1.00 31.20 172 GLY A O 1
ATOM 1293 N N . CYS A 1 173 ? -13.861 -44.385 6.033 1.00 39.44 173 CYS A N 1
ATOM 1294 C CA . CYS A 1 173 ? -13.175 -43.282 6.723 1.00 39.44 173 CYS A CA 1
ATOM 1295 C C . CYS A 1 173 ? -11.685 -43.623 6.961 1.00 39.44 173 CYS A C 1
ATOM 1297 O O . CYS A 1 173 ? -11.363 -44.805 7.093 1.00 39.44 173 CYS A O 1
ATOM 1299 N N . ASN A 1 174 ? -10.867 -42.578 7.192 1.00 29.52 174 ASN A N 1
ATOM 1300 C CA . ASN A 1 174 ? -9.447 -42.546 7.627 1.00 29.52 174 ASN A CA 1
ATOM 1301 C C . ASN A 1 174 ? -8.437 -42.800 6.487 1.00 29.52 174 ASN A C 1
ATOM 1303 O O . ASN A 1 174 ? -8.601 -43.746 5.726 1.00 29.52 174 ASN A O 1
ATOM 1307 N N . ILE A 1 175 ? -7.402 -41.980 6.265 1.00 42.66 175 ILE A N 1
ATOM 1308 C CA . ILE A 1 175 ? -6.412 -41.342 7.164 1.00 42.66 175 ILE A CA 1
ATOM 1309 C C . ILE A 1 175 ? -6.159 -39.889 6.750 1.00 42.66 175 ILE A C 1
ATOM 1311 O O . ILE A 1 175 ? -6.136 -39.637 5.525 1.00 42.66 175 ILE A O 1
#

Foldseek 3Di:
DQDVVQVGLCRFQAHVPDDPDDDHSVVVVVPDDPADADPVLVVLLLVLQQLAAAQPAQHGLNPQSHPVSVVLSVVSRVCSSVVHDSQVNLVVSQVVRCVVCVVLVVLVQQLCVVVVAHPVRDDSSVCRGSLRGHNVNSVVSNVVRDPDPPPDDDDDDPDDDDDDDDDDDDDDDDD

Radius of gyration: 21.91 Å; chains: 1; bounding box: 49×65×46 Å

pLDDT: mean 84.76, std 21.73, range [29.52, 98.88]

Organism: NCBI:txid1802761

Sequence (175 aa):
MTDKAYGGAQNFASTGGWTIAEGNPMDHYSRHLFFNLTSEQQSLVEKVASGIYRPCCGNSTHFPDCNHGMAMLGLLELMASQDTSEQEMWNAALAVNSYWFPDTYLTIATYMKDKGVDWEDVNPREMLGASYSSASGYARIASQVVAPQQNGGGGCSVDAGSAAASPRQQSGCNI

Secondary structure (DSSP, 8-state):
---GGGTSGGGSTTTTT---SSS-GGGTTT---S----HHHHHHHHHHHHH---TT-S--TTS--SHHHHHHHHHHHHHHTTT--HHHHHHHHHHHHHHHSHHHHHHHHHHHHHTT--GGGS-HHHHHSHHHHSHHHHHHHHTTS------------------------------